Protein AF-A0A2H0R6A9-F1 (afdb_monomer_lite)

Secondary structure (DSSP, 8-state):
---SHHHHHHHHHHHHHHHHHS-----EEEEETTTTEEEEESS-S-EEEEEETTTTEEEEEES-TT-S--EEEEEEETHHHHHHHTT--TTS-EEHHHHHHHHHHHHHHSTT--TTS-HHHHHHHHHHHHHHTT--EE-----

Sequence (143 aa):
MSDQPERAEELTRLVRDYFRGGSEFRPYAIYNQNLDWIQVLFEDCSVTEIPITGIKLVLVFKNHPILTSTVVGFNIEGAKRFAEGSGASVGGSLDLRIALQSFIDFLTNQKGFVRSFDWREAIRGLKSRLEELGLTHVDLGSR

Organism: NCBI:txid1975098

Structure (mmCIF, N/CA/C/O backbone):
data_AF-A0A2H0R6A9-F1
#
_entry.id   AF-A0A2H0R6A9-F1
#
loop_
_atom_site.group_PDB
_atom_site.id
_atom_site.type_symbol
_atom_site.label_atom_id
_atom_site.label_alt_id
_atom_site.label_comp_id
_atom_site.label_asym_id
_atom_site.label_entity_id
_atom_site.label_seq_id
_atom_site.pdbx_PDB_ins_code
_atom_site.Cartn_x
_atom_site.Cartn_y
_atom_site.Cartn_z
_atom_site.occupancy
_atom_site.B_iso_or_equiv
_atom_site.auth_seq_id
_atom_site.auth_comp_id
_atom_site.auth_asym_id
_atom_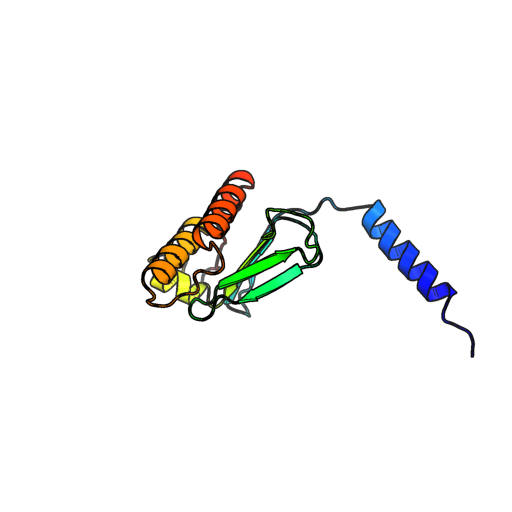site.auth_atom_id
_atom_site.pdbx_PDB_model_num
ATOM 1 N N . MET A 1 1 ? 31.326 -36.347 -10.836 1.00 47.34 1 MET A N 1
ATOM 2 C CA . MET A 1 1 ? 30.729 -35.126 -10.251 1.00 47.34 1 MET A CA 1
ATOM 3 C C . MET A 1 1 ? 30.787 -34.031 -11.301 1.00 47.34 1 MET A C 1
ATOM 5 O O . MET A 1 1 ? 31.823 -33.396 -11.422 1.00 47.34 1 MET A O 1
ATOM 9 N N . SER A 1 2 ? 29.738 -33.855 -12.100 1.00 51.56 2 SER A N 1
ATOM 10 C CA . SER A 1 2 ? 29.695 -32.811 -13.137 1.00 51.56 2 SER A CA 1
ATOM 11 C C . SER A 1 2 ? 28.296 -32.798 -13.747 1.00 51.56 2 SER A C 1
ATOM 13 O O . SER A 1 2 ? 28.040 -33.566 -14.662 1.00 51.56 2 SER A O 1
ATOM 15 N N . ASP A 1 3 ? 27.384 -32.012 -13.168 1.00 54.59 3 ASP A N 1
ATOM 16 C CA . ASP A 1 3 ? 25.964 -32.018 -13.562 1.00 54.59 3 ASP A CA 1
ATOM 17 C C . ASP A 1 3 ? 25.270 -30.662 -13.287 1.00 54.59 3 ASP A C 1
ATOM 19 O O . ASP A 1 3 ? 24.116 -30.610 -12.866 1.00 54.59 3 ASP A O 1
ATOM 23 N N . GLN A 1 4 ? 25.997 -29.539 -13.405 1.00 58.94 4 GLN A N 1
ATOM 24 C CA . GLN A 1 4 ? 25.502 -28.222 -12.955 1.00 58.94 4 GLN A CA 1
ATOM 25 C C . GLN A 1 4 ? 25.580 -27.023 -13.924 1.00 58.94 4 GLN A C 1
ATOM 27 O O . GLN A 1 4 ? 24.751 -26.131 -13.744 1.00 58.94 4 GLN A O 1
ATOM 32 N N . PRO A 1 5 ? 26.458 -26.938 -14.945 1.00 55.69 5 PRO A N 1
ATOM 33 C CA . PRO A 1 5 ? 26.447 -25.771 -15.833 1.00 55.69 5 PRO A CA 1
ATOM 34 C C . PRO A 1 5 ? 25.254 -25.781 -16.803 1.00 55.69 5 PRO A C 1
ATOM 36 O O . PRO A 1 5 ? 24.595 -24.757 -16.965 1.00 55.69 5 PRO A O 1
ATOM 39 N N . GLU A 1 6 ? 24.895 -26.947 -17.349 1.00 57.91 6 GLU A N 1
ATOM 40 C CA . GLU A 1 6 ? 23.782 -27.079 -18.305 1.00 57.91 6 GLU A CA 1
ATOM 41 C C . GLU A 1 6 ? 22.424 -26.751 -17.666 1.00 57.91 6 GLU A C 1
ATOM 43 O O . GLU A 1 6 ? 21.612 -26.047 -18.260 1.00 57.91 6 GLU A O 1
ATOM 48 N N . ARG A 1 7 ? 22.211 -27.145 -16.400 1.00 64.69 7 ARG A N 1
ATOM 49 C CA . ARG A 1 7 ? 20.998 -26.779 -15.647 1.00 64.69 7 ARG A CA 1
ATOM 50 C C . ARG A 1 7 ? 20.905 -25.280 -15.379 1.00 64.69 7 ARG A C 1
ATOM 52 O O . ARG A 1 7 ? 19.805 -24.738 -15.384 1.00 64.69 7 ARG A O 1
ATOM 59 N N . ALA A 1 8 ? 22.031 -24.612 -15.127 1.00 69.56 8 ALA A N 1
ATOM 60 C CA . ALA A 1 8 ? 22.059 -23.175 -14.866 1.00 69.56 8 ALA A CA 1
ATOM 61 C C . ALA A 1 8 ? 21.773 -22.362 -16.139 1.00 69.56 8 ALA A C 1
ATOM 63 O O . ALA A 1 8 ? 21.029 -21.380 -16.088 1.00 69.56 8 ALA A O 1
ATOM 64 N N . GLU A 1 9 ? 22.311 -22.781 -17.285 1.00 75.75 9 GLU A N 1
ATOM 65 C CA . GLU A 1 9 ? 22.002 -22.171 -18.582 1.00 75.75 9 GLU A CA 1
ATOM 66 C C . GLU A 1 9 ? 20.562 -22.441 -19.013 1.00 75.75 9 GLU A C 1
ATOM 68 O O . GLU A 1 9 ? 19.893 -21.531 -19.503 1.00 75.75 9 GLU A O 1
ATOM 73 N N . GLU A 1 10 ? 20.048 -23.645 -18.763 1.00 72.62 10 GLU A N 1
ATOM 74 C CA . GLU A 1 10 ? 18.659 -23.996 -19.044 1.00 72.62 10 GLU A CA 1
ATOM 75 C C . GLU A 1 10 ? 17.679 -23.215 -18.158 1.00 72.62 10 GLU A C 1
ATOM 77 O O . GLU A 1 10 ? 16.720 -22.649 -18.676 1.00 72.62 10 GLU A O 1
ATOM 82 N N . LEU A 1 11 ? 17.963 -23.068 -16.859 1.00 71.06 11 LEU A N 1
ATOM 83 C CA . LEU A 1 11 ? 17.223 -22.178 -15.954 1.00 71.06 11 LEU A CA 1
ATOM 84 C C . LEU A 1 11 ? 17.294 -20.720 -16.407 1.00 71.06 11 LEU A C 1
ATOM 86 O O . LEU A 1 11 ? 16.276 -20.037 -16.448 1.00 71.06 11 LEU A O 1
ATOM 90 N N .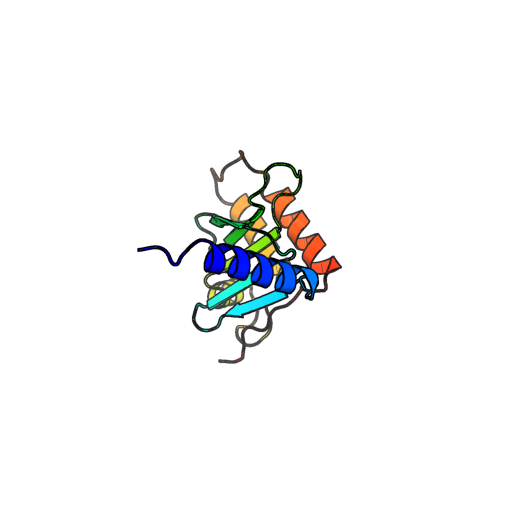 THR A 1 12 ? 18.478 -20.242 -16.786 1.00 71.00 12 THR A N 1
ATOM 91 C CA . THR A 1 12 ? 18.658 -18.870 -17.277 1.00 71.00 12 THR A CA 1
ATOM 92 C C . THR A 1 12 ? 17.865 -18.637 -18.558 1.00 71.00 12 THR A C 1
ATOM 94 O O . THR A 1 12 ? 17.268 -17.575 -18.726 1.00 71.00 12 THR A O 1
ATOM 97 N N . ARG A 1 13 ? 17.833 -19.622 -19.460 1.00 70.44 13 ARG A N 1
ATOM 98 C CA . ARG A 1 13 ? 17.037 -19.579 -20.686 1.00 70.44 13 ARG A CA 1
ATOM 99 C C . ARG A 1 13 ? 15.544 -19.618 -20.375 1.00 70.44 13 ARG A C 1
ATOM 101 O O . ARG A 1 13 ? 14.837 -18.771 -20.887 1.00 70.44 13 ARG A O 1
ATOM 108 N N . LEU A 1 14 ? 15.079 -20.508 -19.498 1.00 66.38 14 LEU A N 1
ATOM 109 C CA . LEU A 1 14 ? 13.672 -20.596 -19.087 1.00 66.38 14 LEU A CA 1
ATOM 110 C C . LEU A 1 14 ? 13.184 -19.306 -18.418 1.00 66.38 14 LEU A C 1
ATOM 112 O O . LEU A 1 14 ? 12.107 -18.820 -18.742 1.00 66.38 14 LEU A O 1
ATOM 116 N N . VAL A 1 15 ? 13.996 -18.714 -17.540 1.00 64.69 15 VAL A N 1
ATOM 117 C CA . VAL A 1 15 ? 13.716 -17.413 -16.920 1.00 64.69 15 VAL A CA 1
ATOM 118 C C . VAL A 1 15 ? 13.675 -16.320 -17.984 1.00 64.69 15 VAL A C 1
ATOM 120 O O . VAL A 1 15 ? 12.723 -15.547 -18.039 1.00 64.69 15 VAL A O 1
ATOM 123 N N . ARG A 1 16 ? 14.668 -16.267 -18.880 1.00 62.94 16 ARG A N 1
ATOM 124 C CA . ARG A 1 16 ? 14.666 -15.300 -19.983 1.00 62.94 16 ARG A CA 1
ATOM 125 C C . ARG A 1 16 ? 13.482 -15.492 -20.913 1.00 62.94 16 ARG A C 1
ATOM 127 O O . ARG A 1 16 ? 12.954 -14.489 -21.349 1.00 62.94 16 ARG A O 1
ATOM 134 N N . ASP A 1 17 ? 13.076 -16.713 -21.221 1.00 62.59 17 ASP A N 1
ATOM 135 C CA . ASP A 1 17 ? 11.981 -17.006 -22.145 1.00 62.59 17 ASP A CA 1
ATOM 136 C C . ASP A 1 17 ? 10.616 -16.735 -21.499 1.00 62.59 17 ASP A C 1
ATOM 138 O O . ASP A 1 17 ? 9.725 -16.219 -22.169 1.00 62.59 17 ASP A O 1
ATOM 142 N N . TYR A 1 18 ? 10.488 -16.946 -20.183 1.00 58.88 18 TYR A N 1
ATOM 143 C CA . TYR A 1 18 ? 9.366 -16.455 -19.379 1.00 58.88 18 TYR A CA 1
ATOM 144 C C . TYR A 1 18 ? 9.269 -14.924 -19.479 1.00 58.88 18 TYR A C 1
ATOM 146 O O . TYR A 1 18 ? 8.259 -14.395 -19.932 1.00 58.88 18 TYR A O 1
ATOM 154 N N . PHE A 1 19 ? 10.362 -14.205 -19.207 1.00 55.34 19 PHE A N 1
ATOM 155 C CA . PHE A 1 19 ? 10.392 -12.738 -19.295 1.00 55.34 19 PHE A CA 1
ATOM 156 C C . PHE A 1 19 ? 10.389 -12.179 -20.734 1.00 55.34 19 PHE A C 1
ATOM 158 O O . PHE A 1 19 ? 10.025 -11.023 -20.937 1.00 55.34 19 PHE A O 1
ATOM 165 N N . ARG A 1 20 ? 10.776 -12.969 -21.744 1.00 52.88 20 ARG A N 1
ATOM 166 C CA . ARG A 1 20 ? 10.712 -12.619 -23.177 1.00 52.88 20 ARG A CA 1
ATOM 167 C C . ARG A 1 20 ? 9.331 -12.890 -23.777 1.00 52.88 20 ARG A C 1
ATOM 169 O O . ARG A 1 20 ? 9.042 -12.335 -24.832 1.00 52.88 20 ARG A O 1
ATOM 176 N N . GLY A 1 21 ? 8.516 -13.743 -23.147 1.00 55.28 21 GLY A N 1
ATOM 177 C CA . GLY A 1 21 ? 7.234 -14.224 -23.673 1.00 55.28 21 GLY A CA 1
ATOM 178 C C . GLY A 1 21 ? 5.964 -13.658 -23.020 1.00 55.28 21 GLY A C 1
ATOM 179 O O . GLY A 1 21 ? 4.906 -13.718 -23.639 1.00 55.28 21 GLY A O 1
ATOM 180 N N . GLY A 1 22 ? 6.008 -13.098 -21.812 1.00 56.12 22 GLY A N 1
ATOM 181 C CA . GLY A 1 22 ? 4.814 -12.565 -21.141 1.00 56.12 22 GLY A CA 1
ATOM 182 C C . GLY A 1 22 ? 5.040 -12.480 -19.636 1.00 56.12 22 GLY A C 1
ATOM 183 O O . GLY A 1 22 ? 5.725 -13.305 -19.062 1.00 56.12 22 GLY A O 1
ATOM 184 N N . SER A 1 23 ? 4.552 -11.504 -18.897 1.00 54.81 23 SER A N 1
ATOM 185 C CA . SER A 1 23 ? 3.433 -10.592 -19.069 1.00 54.81 23 SER A CA 1
ATOM 186 C C . SER A 1 23 ? 3.903 -9.175 -18.766 1.00 54.81 23 SER A C 1
ATOM 188 O O . SER A 1 23 ? 4.680 -8.994 -17.830 1.00 54.81 23 SER A O 1
ATOM 190 N N . GLU A 1 24 ? 3.386 -8.163 -19.463 1.00 68.75 24 GLU A N 1
ATOM 191 C CA . GLU A 1 24 ? 3.431 -6.806 -18.912 1.00 68.75 24 GLU A CA 1
ATOM 192 C C . GLU A 1 24 ? 2.861 -6.861 -17.493 1.00 68.75 24 GLU A C 1
ATOM 194 O O . GLU A 1 24 ? 1.749 -7.364 -17.286 1.00 68.75 24 GLU A O 1
ATOM 199 N N . PHE A 1 25 ? 3.658 -6.434 -16.514 1.00 74.44 25 PHE A N 1
ATOM 200 C CA . PHE A 1 25 ? 3.212 -6.384 -15.134 1.00 74.44 25 PHE A CA 1
ATOM 201 C C . PHE A 1 25 ? 1.901 -5.614 -15.068 1.00 74.44 25 PHE A C 1
ATOM 203 O O . PHE A 1 25 ? 1.798 -4.496 -15.577 1.00 74.44 25 PHE A O 1
ATOM 210 N N . ARG A 1 26 ? 0.896 -6.217 -14.437 1.00 82.00 26 ARG A N 1
ATOM 211 C CA . ARG A 1 26 ? -0.386 -5.566 -14.216 1.00 82.00 26 ARG A CA 1
ATOM 212 C C . ARG A 1 26 ? -0.411 -5.051 -12.791 1.00 82.00 26 ARG A C 1
ATOM 214 O O . ARG A 1 26 ? -0.385 -5.875 -11.875 1.00 82.00 26 ARG A O 1
ATOM 221 N N . PRO A 1 27 ? -0.484 -3.726 -12.601 1.00 88.38 27 PRO A N 1
ATOM 222 C CA . PRO A 1 27 ? -0.704 -3.166 -11.288 1.00 88.38 27 PRO A CA 1
ATOM 223 C C . PRO A 1 27 ? -1.905 -3.800 -10.612 1.00 88.38 27 PRO A C 1
ATOM 225 O O . PRO A 1 27 ? -2.930 -4.050 -11.249 1.00 88.38 27 PRO A O 1
ATOM 228 N N . TYR A 1 28 ? -1.768 -4.054 -9.319 1.00 91.31 28 TYR A N 1
ATOM 229 C CA . TYR A 1 28 ? -2.804 -4.726 -8.562 1.00 91.31 28 TYR A CA 1
ATOM 230 C C . TYR A 1 28 ? -2.908 -4.181 -7.149 1.00 91.31 28 TYR A C 1
ATOM 232 O O . TYR A 1 28 ? -1.956 -3.649 -6.579 1.00 91.31 28 TYR A O 1
ATOM 240 N N . ALA A 1 29 ? -4.093 -4.377 -6.587 1.00 92.44 29 ALA A N 1
ATOM 241 C CA . ALA A 1 29 ? -4.382 -4.213 -5.181 1.00 92.44 29 ALA A CA 1
ATOM 242 C C . ALA A 1 29 ? -5.159 -5.453 -4.731 1.00 92.44 29 ALA A C 1
ATOM 244 O O . ALA A 1 29 ? -6.187 -5.785 -5.320 1.00 92.44 29 ALA A O 1
ATOM 245 N N . ILE A 1 30 ? -4.646 -6.168 -3.736 1.00 92.31 30 ILE A N 1
ATOM 246 C CA . ILE A 1 30 ? -5.256 -7.402 -3.234 1.00 92.31 30 ILE A CA 1
ATOM 247 C C . ILE A 1 30 ? -5.385 -7.355 -1.722 1.00 92.31 30 ILE A C 1
ATOM 249 O O . ILE A 1 30 ? -4.547 -6.773 -1.035 1.00 92.31 30 ILE A O 1
ATOM 253 N N . TYR A 1 31 ? -6.412 -8.026 -1.213 1.00 91.56 31 TYR A N 1
ATOM 254 C CA . TYR A 1 31 ? -6.560 -8.318 0.203 1.00 91.56 31 TYR A CA 1
ATOM 255 C C . TYR A 1 31 ? -6.314 -9.803 0.461 1.00 91.56 31 TYR A C 1
ATOM 257 O O . TYR A 1 31 ? -6.942 -10.674 -0.140 1.00 91.56 31 TYR A O 1
ATOM 265 N N . ASN A 1 32 ? -5.404 -10.092 1.384 1.00 89.56 32 ASN A N 1
ATOM 266 C CA . ASN A 1 32 ? -5.169 -11.417 1.922 1.00 89.56 32 ASN A CA 1
ATOM 267 C C . ASN A 1 32 ? -5.925 -11.565 3.247 1.00 89.56 32 ASN A C 1
ATOM 269 O O . ASN A 1 32 ? -5.489 -11.073 4.289 1.00 89.56 32 ASN A O 1
ATOM 273 N N . GLN A 1 33 ? -7.041 -12.292 3.208 1.00 86.06 33 GLN A N 1
ATOM 274 C CA . GLN A 1 33 ? -7.899 -12.516 4.371 1.00 86.06 33 GLN A CA 1
ATOM 275 C C . GLN A 1 33 ? -7.212 -13.291 5.503 1.00 86.06 33 GLN A C 1
ATOM 277 O O . GLN A 1 33 ? -7.495 -13.026 6.669 1.00 86.06 33 GLN A O 1
ATOM 282 N N . ASN A 1 34 ? -6.308 -14.219 5.182 1.00 86.62 34 ASN A N 1
ATOM 283 C CA . ASN A 1 34 ? -5.629 -15.045 6.186 1.00 86.62 34 ASN A CA 1
ATOM 284 C C . ASN A 1 34 ? -4.622 -14.235 7.010 1.00 86.62 34 ASN A C 1
ATOM 286 O O . ASN A 1 34 ? -4.389 -14.545 8.175 1.00 86.62 34 ASN A O 1
ATOM 290 N N . LEU A 1 35 ? -4.029 -13.208 6.398 1.00 88.06 35 LEU A N 1
ATOM 291 C CA . LEU A 1 35 ? -3.031 -12.340 7.026 1.00 88.06 35 LEU A CA 1
ATOM 292 C C . LEU A 1 35 ? -3.602 -10.982 7.460 1.00 88.06 35 LEU A C 1
ATOM 294 O O . LEU A 1 35 ? -2.888 -10.191 8.069 1.00 88.06 35 LEU A O 1
ATOM 298 N N . ASP A 1 36 ? -4.872 -10.715 7.145 1.00 88.69 36 ASP A N 1
ATOM 299 C CA . ASP A 1 36 ? -5.510 -9.404 7.269 1.00 88.69 36 ASP A CA 1
ATOM 300 C C . ASP A 1 36 ? -4.645 -8.276 6.680 1.00 88.69 36 ASP A C 1
ATOM 302 O O . ASP A 1 36 ? -4.354 -7.270 7.328 1.00 88.69 36 ASP A O 1
ATOM 306 N N . TRP A 1 37 ? -4.182 -8.482 5.448 1.00 91.19 37 TRP A N 1
ATOM 307 C CA . TRP A 1 37 ? -3.156 -7.656 4.817 1.00 91.19 37 TRP A CA 1
ATOM 308 C C . TRP A 1 37 ? -3.588 -7.208 3.425 1.00 91.19 37 TRP A C 1
ATOM 310 O O . TRP A 1 37 ? -4.051 -8.022 2.630 1.00 91.19 37 TRP A O 1
ATOM 320 N N . ILE A 1 38 ? -3.427 -5.922 3.121 1.00 91.81 38 ILE A N 1
ATOM 321 C CA . ILE A 1 38 ? -3.571 -5.396 1.762 1.00 91.81 38 ILE A CA 1
ATOM 322 C C . ILE A 1 38 ? -2.192 -5.214 1.155 1.00 91.81 38 ILE A C 1
ATOM 324 O O . ILE A 1 38 ? -1.352 -4.552 1.760 1.00 91.81 38 ILE A O 1
ATOM 328 N N . GLN A 1 39 ? -2.002 -5.712 -0.061 1.00 93.12 39 GLN A N 1
ATOM 329 C CA . GLN A 1 39 ? -0.826 -5.437 -0.876 1.00 93.12 39 GLN A CA 1
ATOM 330 C C . GLN A 1 39 ? -1.226 -4.656 -2.119 1.00 93.12 39 GLN A C 1
ATOM 332 O O . GLN A 1 39 ? -2.158 -5.042 -2.826 1.00 93.12 39 GLN A O 1
ATOM 337 N N . VAL A 1 40 ? -0.475 -3.598 -2.409 1.00 92.62 40 VAL A N 1
ATOM 338 C CA . VAL A 1 40 ? -0.582 -2.831 -3.646 1.00 92.62 40 VAL A CA 1
ATOM 339 C C . VAL A 1 40 ? 0.788 -2.733 -4.295 1.00 92.62 40 VAL A C 1
ATOM 341 O O . VAL A 1 40 ? 1.727 -2.265 -3.653 1.00 92.62 40 VAL A O 1
ATOM 344 N N . LEU A 1 41 ? 0.891 -3.120 -5.567 1.00 91.00 41 LEU A N 1
ATOM 345 C CA . LEU A 1 41 ? 2.107 -2.977 -6.372 1.00 91.00 41 LEU A CA 1
ATOM 346 C C . LEU A 1 41 ? 1.789 -2.377 -7.742 1.00 91.00 41 LEU A C 1
ATOM 348 O O . LEU A 1 41 ? 0.812 -2.752 -8.393 1.00 91.00 41 LEU A O 1
ATOM 352 N N . PHE A 1 42 ? 2.644 -1.457 -8.188 1.00 87.06 42 PHE A N 1
ATOM 353 C CA . PHE A 1 42 ? 2.499 -0.729 -9.450 1.00 87.06 42 PHE A CA 1
ATOM 354 C C . PHE A 1 42 ? 3.491 -1.143 -10.534 1.00 87.06 42 PHE A C 1
ATOM 356 O O . PHE A 1 42 ? 3.254 -0.846 -11.702 1.00 87.06 42 PHE A O 1
ATOM 363 N N . GLU A 1 43 ? 4.579 -1.819 -10.173 1.00 81.25 43 GLU A N 1
ATOM 364 C CA . GLU A 1 43 ? 5.620 -2.249 -11.106 1.00 81.25 43 GLU A CA 1
ATOM 365 C C . GLU A 1 43 ? 6.215 -3.601 -10.678 1.00 81.25 43 GLU A C 1
ATOM 367 O O . GLU A 1 43 ? 6.326 -3.873 -9.480 1.00 81.25 43 GLU A O 1
ATOM 372 N N . ASP A 1 44 ? 6.648 -4.415 -11.648 1.00 71.62 44 ASP A N 1
ATOM 373 C CA . ASP A 1 44 ? 7.453 -5.617 -11.395 1.00 71.62 44 ASP A CA 1
ATOM 374 C C . ASP A 1 44 ? 8.914 -5.213 -11.224 1.00 71.62 44 ASP A C 1
ATOM 376 O O . ASP A 1 44 ? 9.564 -4.738 -12.159 1.00 71.62 44 ASP A O 1
ATOM 380 N N . CYS A 1 45 ? 9.431 -5.350 -10.009 1.00 66.69 45 CYS A N 1
ATOM 381 C CA . CYS A 1 45 ? 10.842 -5.139 -9.732 1.00 66.69 45 CYS A CA 1
ATOM 382 C C . CYS A 1 45 ? 11.263 -5.912 -8.482 1.00 66.69 45 CYS A C 1
ATOM 384 O O . CYS A 1 45 ? 10.438 -6.303 -7.659 1.00 66.69 45 CYS A O 1
ATOM 386 N N . SER A 1 46 ? 12.570 -6.116 -8.306 1.00 66.62 46 SER A N 1
ATOM 387 C CA . SER A 1 46 ? 13.086 -6.519 -6.999 1.00 66.62 46 SER A CA 1
ATOM 388 C C . SER A 1 46 ? 12.825 -5.394 -6.003 1.00 66.62 46 SER A C 1
ATOM 390 O O . SER A 1 46 ? 13.241 -4.255 -6.241 1.00 66.62 46 SER A O 1
ATOM 392 N N . VAL A 1 47 ? 12.158 -5.724 -4.899 1.00 78.31 47 VAL A N 1
ATOM 393 C CA . VAL A 1 47 ? 11.710 -4.741 -3.913 1.00 78.31 47 VAL A CA 1
ATOM 394 C C . VAL A 1 47 ? 12.397 -4.880 -2.559 1.00 78.31 47 VAL A C 1
ATOM 396 O O . VAL A 1 47 ? 12.843 -5.965 -2.182 1.00 78.31 47 VAL A O 1
ATOM 399 N N . THR A 1 48 ? 12.466 -3.765 -1.834 1.00 79.88 48 THR A N 1
ATOM 400 C CA . THR A 1 48 ? 12.787 -3.690 -0.407 1.00 79.88 48 THR A CA 1
ATOM 401 C C . THR A 1 48 ? 11.569 -3.140 0.306 1.00 79.88 48 THR A C 1
ATOM 403 O O . THR A 1 48 ? 10.990 -2.137 -0.108 1.00 79.88 48 THR A O 1
ATOM 406 N N . GLU A 1 49 ? 11.196 -3.780 1.401 1.00 83.50 49 GLU A N 1
ATOM 407 C CA . GLU A 1 49 ? 10.106 -3.331 2.251 1.00 83.50 49 GLU A CA 1
ATOM 408 C C . GLU A 1 49 ? 10.657 -2.510 3.417 1.00 83.50 49 GLU A C 1
ATOM 410 O O . GLU A 1 49 ? 11.549 -2.959 4.138 1.00 83.50 49 GLU A O 1
ATOM 415 N N . ILE A 1 50 ? 10.129 -1.301 3.610 1.00 81.25 50 ILE A N 1
ATOM 416 C CA . ILE A 1 50 ? 10.470 -0.458 4.758 1.00 81.25 50 ILE A CA 1
ATOM 417 C C . ILE A 1 50 ? 9.219 -0.294 5.623 1.00 81.25 50 ILE A C 1
ATOM 419 O O . ILE A 1 50 ? 8.271 0.388 5.211 1.00 81.25 50 ILE A O 1
ATOM 423 N N . PRO A 1 51 ? 9.191 -0.902 6.821 1.00 80.62 51 PRO A N 1
ATOM 424 C CA . PRO A 1 51 ? 8.078 -0.742 7.734 1.00 80.62 51 PRO A CA 1
ATOM 425 C C . PRO A 1 51 ? 8.054 0.672 8.298 1.00 80.62 51 PRO A C 1
ATOM 427 O O . PRO A 1 51 ? 9.070 1.210 8.744 1.00 80.62 51 PRO A O 1
ATOM 430 N N . ILE A 1 52 ? 6.862 1.253 8.345 1.00 76.31 52 ILE A N 1
ATOM 431 C CA . ILE A 1 52 ? 6.621 2.472 9.093 1.00 76.31 52 ILE A CA 1
ATOM 432 C C . ILE A 1 52 ? 6.162 2.083 10.495 1.00 76.31 52 ILE A C 1
ATOM 434 O O . ILE A 1 52 ? 4.991 1.774 10.748 1.00 76.31 52 ILE A O 1
ATOM 438 N N . THR A 1 53 ? 7.127 2.073 11.415 1.00 68.44 53 THR A N 1
ATOM 439 C CA . THR A 1 53 ? 6.920 1.705 12.816 1.00 68.44 53 THR A CA 1
ATOM 440 C C . THR A 1 53 ? 5.751 2.483 13.419 1.00 68.44 53 THR A C 1
ATOM 442 O O . THR A 1 53 ? 5.727 3.712 13.393 1.00 68.44 53 THR A O 1
ATOM 445 N N . GLY A 1 54 ? 4.784 1.755 13.981 1.00 69.19 54 GLY A N 1
ATOM 446 C CA . GLY A 1 54 ? 3.637 2.322 14.695 1.00 69.19 54 GLY A CA 1
ATOM 447 C C . GLY A 1 54 ? 2.331 2.426 13.901 1.00 69.19 54 GLY A C 1
ATOM 448 O O . GLY A 1 54 ? 1.294 2.577 14.537 1.00 69.19 54 GLY A O 1
ATOM 449 N N . ILE A 1 55 ? 2.338 2.285 12.567 1.00 70.88 55 ILE A N 1
ATOM 450 C CA . ILE A 1 55 ? 1.111 2.442 11.749 1.00 70.88 55 ILE A CA 1
ATOM 451 C C . ILE A 1 55 ? 0.750 1.265 10.853 1.00 70.88 55 ILE A C 1
ATOM 453 O O . ILE A 1 55 ? -0.153 1.395 10.035 1.00 70.88 55 ILE A O 1
ATOM 457 N N . LYS A 1 56 ? 1.411 0.110 11.003 1.00 83.25 56 LYS A N 1
ATOM 458 C CA . LYS A 1 56 ? 1.075 -1.101 10.229 1.00 83.25 56 LYS A CA 1
ATOM 459 C C . LYS A 1 56 ? 1.082 -0.880 8.702 1.00 83.25 56 LYS A C 1
ATOM 461 O O . LYS A 1 56 ? 0.486 -1.646 7.957 1.00 83.25 56 LYS A O 1
ATOM 466 N N . LEU A 1 57 ? 1.797 0.147 8.244 1.00 85.25 57 LEU A N 1
ATOM 467 C CA . LEU A 1 57 ? 2.047 0.457 6.844 1.00 85.25 57 LEU A CA 1
ATO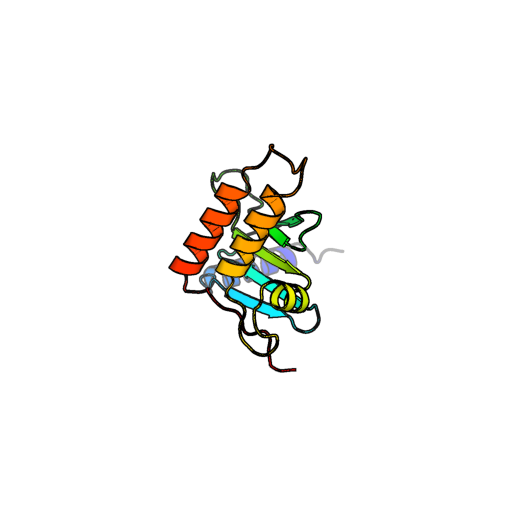M 468 C C . LEU A 1 57 ? 3.490 0.071 6.531 1.00 85.25 57 LEU A C 1
ATOM 470 O O . LEU A 1 57 ? 4.408 0.432 7.267 1.00 85.25 57 LEU A O 1
ATOM 474 N N . VAL A 1 58 ? 3.690 -0.633 5.431 1.00 87.44 58 VAL A N 1
ATOM 475 C CA . VAL A 1 58 ? 5.002 -0.993 4.901 1.00 87.44 58 VAL A CA 1
ATOM 476 C C . VAL A 1 58 ? 5.084 -0.413 3.495 1.00 87.44 58 VAL A C 1
ATOM 478 O O . VAL A 1 58 ? 4.218 -0.667 2.663 1.00 87.44 58 VAL A O 1
ATOM 481 N N . LEU A 1 59 ? 6.089 0.416 3.232 1.00 86.06 59 LEU A N 1
ATOM 482 C CA . LEU A 1 59 ? 6.324 0.948 1.893 1.00 86.06 59 LEU A CA 1
ATOM 483 C C . LEU A 1 59 ? 7.195 -0.018 1.106 1.00 86.06 59 LEU A C 1
ATOM 485 O O . LEU A 1 59 ? 8.167 -0.559 1.636 1.00 86.06 59 LEU A O 1
ATOM 489 N N . VAL A 1 60 ? 6.859 -0.195 -0.165 1.00 86.31 60 VAL A N 1
ATOM 490 C CA . VAL A 1 60 ? 7.594 -1.076 -1.063 1.00 86.31 60 VAL A CA 1
ATOM 491 C C . VAL A 1 60 ? 8.440 -0.217 -1.990 1.00 86.31 60 VAL A C 1
ATOM 493 O O . VAL A 1 60 ? 7.910 0.606 -2.737 1.00 86.31 60 VAL A O 1
ATOM 496 N N . PHE A 1 61 ? 9.755 -0.400 -1.933 1.00 81.19 61 PHE A N 1
ATOM 497 C CA . PHE A 1 61 ? 10.737 0.371 -2.683 1.00 81.19 61 PHE A CA 1
ATOM 498 C C . PHE A 1 61 ? 11.431 -0.464 -3.757 1.00 81.19 61 PHE A C 1
ATOM 500 O O . PHE A 1 61 ? 11.666 -1.648 -3.546 1.00 81.19 61 PHE A O 1
ATOM 507 N N . LYS A 1 62 ? 11.844 0.150 -4.871 1.00 79.56 62 LYS A N 1
ATOM 508 C CA . LYS A 1 62 ? 12.756 -0.468 -5.847 1.00 79.56 62 LYS A CA 1
ATOM 509 C C . LYS A 1 62 ? 14.106 -0.737 -5.185 1.00 79.56 62 LYS A C 1
ATOM 511 O O . LYS A 1 62 ? 14.670 0.150 -4.549 1.00 79.56 62 LYS A O 1
ATOM 516 N N . ASN A 1 63 ? 14.686 -1.909 -5.433 1.00 69.06 63 ASN A N 1
ATOM 517 C CA . ASN A 1 63 ? 16.047 -2.232 -4.985 1.00 69.06 63 ASN A CA 1
ATOM 518 C C . ASN A 1 63 ? 17.139 -1.471 -5.747 1.00 69.06 63 ASN A C 1
ATOM 520 O O . ASN A 1 63 ? 18.286 -1.462 -5.305 1.00 69.06 63 ASN A O 1
ATOM 524 N N . HIS A 1 64 ? 16.819 -0.845 -6.886 1.00 59.09 64 HIS A N 1
ATOM 525 C CA . HIS A 1 64 ? 17.814 -0.186 -7.728 1.00 59.09 64 HIS A CA 1
ATOM 526 C C . HIS A 1 64 ? 17.855 1.341 -7.486 1.00 59.09 64 HIS A C 1
ATOM 528 O O . HIS A 1 64 ? 16.883 2.032 -7.794 1.00 59.09 64 HIS A O 1
ATOM 534 N N . PRO A 1 65 ? 18.979 1.901 -6.998 1.00 49.19 65 PRO A N 1
ATOM 535 C CA . PRO A 1 65 ? 19.062 3.263 -6.445 1.00 49.19 65 PRO A CA 1
ATOM 536 C C . PRO A 1 65 ? 19.144 4.406 -7.479 1.00 49.19 65 PRO A C 1
ATOM 538 O O . PRO A 1 65 ? 19.439 5.538 -7.113 1.00 49.19 65 PRO A O 1
ATOM 541 N N . ILE A 1 66 ? 18.927 4.140 -8.772 1.00 48.22 66 ILE A N 1
ATOM 542 C CA . ILE A 1 66 ? 19.163 5.123 -9.853 1.00 48.22 66 ILE A CA 1
ATOM 543 C C . ILE A 1 66 ? 17.982 6.094 -10.064 1.00 48.22 66 ILE A C 1
ATOM 545 O O . ILE A 1 66 ? 18.146 7.114 -10.729 1.00 48.22 66 ILE A O 1
ATOM 549 N N . LEU A 1 67 ? 16.798 5.830 -9.501 1.00 46.12 67 LEU A N 1
ATOM 550 C CA . LEU A 1 67 ? 15.589 6.611 -9.793 1.00 46.12 67 LEU A CA 1
ATOM 551 C C . LEU A 1 67 ? 15.105 7.444 -8.601 1.00 46.12 67 LEU A C 1
ATOM 553 O O . LEU A 1 67 ? 15.160 7.014 -7.454 1.00 46.12 67 LEU A O 1
ATOM 557 N N . THR A 1 68 ? 14.593 8.637 -8.910 1.00 49.62 68 THR A N 1
ATOM 558 C CA . THR A 1 68 ? 14.124 9.664 -7.964 1.00 49.62 68 THR A CA 1
ATOM 559 C C . THR A 1 68 ? 12.772 9.354 -7.318 1.00 49.62 68 THR A C 1
ATOM 561 O O . THR A 1 68 ? 12.486 9.884 -6.250 1.00 49.62 68 THR A O 1
ATOM 564 N N . SER A 1 69 ? 11.963 8.467 -7.908 1.00 56.59 69 SER A N 1
ATOM 565 C CA . SER A 1 69 ? 10.800 7.863 -7.246 1.00 56.59 69 SER A CA 1
ATOM 566 C C . SER A 1 69 ? 11.094 6.395 -6.978 1.00 56.59 69 SER A C 1
ATOM 568 O O . SER A 1 69 ? 11.137 5.568 -7.893 1.00 56.59 69 SER A O 1
ATOM 570 N N . THR A 1 70 ? 11.353 6.089 -5.713 1.00 72.69 70 THR A N 1
ATOM 571 C CA . THR A 1 70 ? 11.774 4.761 -5.275 1.00 72.69 70 THR A CA 1
ATOM 572 C C . THR A 1 70 ? 10.607 3.905 -4.801 1.00 72.69 70 THR A C 1
ATOM 574 O O . THR A 1 70 ? 10.794 2.703 -4.694 1.00 72.69 70 THR A O 1
ATOM 577 N N . VAL A 1 71 ? 9.416 4.463 -4.556 1.00 82.38 71 VAL A N 1
ATOM 578 C CA . VAL A 1 71 ? 8.262 3.720 -4.022 1.00 82.38 71 VAL A CA 1
ATOM 579 C C . VAL A 1 71 ? 7.419 3.135 -5.160 1.00 82.38 71 VAL A C 1
ATOM 581 O O . VAL A 1 71 ? 6.914 3.871 -6.003 1.00 82.38 71 VAL A O 1
ATOM 584 N N . VAL A 1 72 ? 7.227 1.817 -5.159 1.00 86.75 72 VAL A N 1
ATOM 585 C CA . VAL A 1 72 ? 6.449 1.060 -6.165 1.00 86.75 72 VAL A CA 1
ATOM 586 C C . VAL A 1 72 ? 5.155 0.473 -5.629 1.00 86.75 72 VAL A C 1
ATOM 588 O O . VAL A 1 72 ? 4.427 -0.197 -6.358 1.00 86.75 72 VAL A O 1
ATOM 591 N N . GLY A 1 73 ? 4.864 0.700 -4.358 1.00 90.69 73 GLY A N 1
ATOM 592 C CA . GLY A 1 73 ? 3.692 0.134 -3.730 1.00 90.69 73 GLY A CA 1
ATOM 593 C C . GLY A 1 73 ? 3.726 0.269 -2.225 1.00 90.69 73 GLY A C 1
ATOM 594 O O . GLY A 1 73 ? 4.589 0.939 -1.647 1.00 90.69 73 GLY A O 1
ATOM 595 N N . PHE A 1 74 ? 2.762 -0.374 -1.591 1.00 91.94 74 PHE A N 1
ATOM 596 C CA . PHE A 1 74 ? 2.648 -0.404 -0.147 1.00 91.94 74 PHE A CA 1
ATOM 597 C C . PHE A 1 74 ? 1.818 -1.598 0.310 1.00 91.94 74 PHE A C 1
ATOM 599 O O . PHE A 1 74 ? 1.058 -2.208 -0.440 1.00 91.94 74 PHE A O 1
ATOM 606 N N . ASN A 1 75 ? 1.958 -1.870 1.593 1.00 92.06 75 ASN A N 1
ATOM 607 C CA . ASN A 1 75 ? 1.384 -2.982 2.310 1.00 92.06 75 ASN A CA 1
ATOM 608 C C . ASN A 1 75 ? 0.692 -2.418 3.560 1.00 92.06 75 ASN A C 1
ATOM 610 O O . ASN A 1 75 ? 1.321 -1.678 4.314 1.00 92.06 75 ASN A O 1
ATOM 614 N N . ILE A 1 76 ? -0.575 -2.757 3.798 1.00 90.00 76 ILE A N 1
ATOM 615 C CA . ILE A 1 76 ? -1.300 -2.397 5.028 1.00 90.00 76 ILE A CA 1
ATOM 616 C C . ILE A 1 76 ? -1.583 -3.669 5.815 1.00 90.00 76 ILE A C 1
ATOM 618 O O . ILE A 1 76 ? -2.408 -4.480 5.400 1.00 90.00 76 ILE A O 1
ATOM 622 N N . GLU A 1 77 ? -0.915 -3.847 6.946 1.00 89.62 77 GLU A N 1
ATOM 623 C CA . GLU A 1 77 ? -1.205 -4.907 7.910 1.00 89.62 77 GLU A CA 1
ATOM 624 C C . GLU A 1 77 ? -2.408 -4.539 8.794 1.00 89.62 77 GLU A C 1
ATOM 626 O O . GLU A 1 77 ? -2.604 -3.383 9.168 1.00 89.62 77 GLU A O 1
ATOM 631 N N . GLY A 1 78 ? -3.195 -5.534 9.207 1.00 87.06 78 GLY A N 1
ATOM 632 C CA . GLY A 1 78 ? -4.362 -5.304 10.061 1.00 87.06 78 GLY A CA 1
ATOM 633 C C . GLY A 1 78 ? -5.462 -4.511 9.353 1.00 87.06 78 GLY A C 1
ATOM 634 O O . GLY A 1 78 ? -6.103 -3.661 9.976 1.00 87.06 78 GLY A O 1
ATOM 635 N N . ALA A 1 79 ? -5.644 -4.740 8.050 1.00 85.56 79 ALA A N 1
ATOM 636 C CA . ALA A 1 79 ? -6.502 -3.940 7.185 1.00 85.56 79 ALA A CA 1
ATOM 637 C C . ALA A 1 79 ? -7.953 -3.846 7.684 1.00 85.56 79 ALA A C 1
ATOM 639 O O . ALA A 1 79 ? -8.552 -2.776 7.595 1.00 85.56 79 ALA A O 1
ATOM 640 N N . LYS A 1 80 ? -8.514 -4.908 8.280 1.00 83.38 80 LYS A N 1
ATOM 641 C CA . LYS A 1 80 ? -9.858 -4.857 8.882 1.00 83.38 80 LYS A CA 1
ATOM 642 C C . LYS A 1 80 ? -9.915 -3.956 10.106 1.00 83.38 80 LYS A C 1
ATOM 644 O O . LYS A 1 80 ? -10.817 -3.130 10.206 1.00 83.38 80 LYS A O 1
ATOM 649 N N . ARG A 1 81 ? -8.939 -4.068 11.011 1.00 79.25 81 ARG A N 1
ATOM 650 C CA . ARG A 1 81 ? -8.846 -3.175 12.183 1.00 79.25 81 ARG A CA 1
ATOM 651 C C . ARG A 1 81 ? -8.641 -1.723 11.764 1.00 79.25 81 ARG A C 1
ATOM 653 O O . ARG A 1 81 ? -9.175 -0.809 12.386 1.00 79.25 81 ARG A O 1
ATOM 660 N N . PHE A 1 82 ? -7.871 -1.513 10.703 1.00 77.31 82 PHE A N 1
ATOM 661 C CA . PHE A 1 82 ? -7.669 -0.199 10.118 1.00 77.31 82 PHE A CA 1
ATOM 662 C C . PHE A 1 82 ? -8.967 0.362 9.503 1.00 77.31 82 PHE A C 1
ATOM 664 O O . PHE A 1 82 ? -9.312 1.521 9.739 1.00 77.31 82 PHE A O 1
ATOM 671 N N . ALA A 1 83 ? -9.724 -0.459 8.768 1.00 76.50 83 ALA A N 1
ATOM 672 C CA . ALA A 1 83 ? -11.026 -0.086 8.214 1.00 76.50 83 ALA A CA 1
ATOM 673 C C . ALA A 1 83 ? -12.028 0.297 9.322 1.00 76.50 83 ALA A C 1
ATOM 675 O O . ALA A 1 83 ? -12.653 1.353 9.252 1.00 76.50 83 ALA A O 1
ATOM 676 N N . GLU A 1 84 ? -12.091 -0.496 10.397 1.00 75.81 84 GLU A N 1
ATOM 677 C CA . GLU A 1 84 ? -12.906 -0.225 11.592 1.00 75.81 84 GLU A CA 1
ATOM 678 C C . GLU A 1 84 ? -12.580 1.144 12.217 1.00 75.81 84 GLU A C 1
ATOM 680 O O . GLU A 1 84 ? -13.484 1.911 12.553 1.00 75.81 84 GLU A O 1
ATOM 685 N N . GLY A 1 85 ? -11.291 1.480 12.343 1.00 68.12 85 GLY A N 1
ATOM 686 C CA . GLY A 1 85 ? -10.836 2.746 12.928 1.00 68.12 85 GLY A CA 1
ATOM 687 C C . GLY A 1 85 ? -10.981 3.973 12.020 1.00 68.12 85 GLY A C 1
ATOM 688 O O . GLY A 1 85 ? -11.009 5.095 12.521 1.00 68.12 85 GLY A O 1
ATOM 689 N N . SER A 1 86 ? -11.089 3.780 10.703 1.00 61.62 86 SER A N 1
ATOM 690 C CA . SER A 1 86 ? -11.241 4.858 9.708 1.00 61.62 86 SER A CA 1
ATOM 691 C C . SER A 1 86 ? -12.704 5.182 9.376 1.00 61.62 86 SER A C 1
ATOM 693 O O . SER A 1 86 ? -12.970 6.046 8.542 1.00 61.62 86 SER A O 1
ATOM 695 N N . GLY A 1 87 ? -13.661 4.525 10.042 1.00 56.62 87 GLY A N 1
ATOM 696 C CA . GLY A 1 87 ? -15.094 4.715 9.800 1.00 56.62 87 GLY A CA 1
ATOM 697 C C . GLY A 1 87 ? -15.608 4.005 8.544 1.00 56.62 87 GLY A C 1
ATOM 698 O O . GLY A 1 87 ? -16.763 4.203 8.168 1.00 56.62 87 GLY A O 1
ATOM 699 N N . ALA A 1 88 ? -14.783 3.168 7.905 1.00 59.12 88 ALA A N 1
ATOM 700 C CA . ALA A 1 88 ? -15.213 2.296 6.822 1.00 59.12 88 ALA A CA 1
ATOM 701 C C . ALA A 1 88 ? -15.990 1.105 7.404 1.00 59.12 88 ALA A C 1
ATOM 703 O O . ALA A 1 88 ? -15.577 0.478 8.383 1.00 59.12 88 ALA A O 1
ATOM 704 N N . SER A 1 89 ? -17.143 0.779 6.818 1.00 53.78 89 SER A N 1
ATOM 705 C CA . SER A 1 89 ? -17.919 -0.373 7.269 1.00 53.78 89 SER A CA 1
ATOM 706 C C . SER A 1 89 ? -17.127 -1.661 7.036 1.00 53.78 89 SER A C 1
ATOM 708 O O . SER A 1 89 ? -16.757 -1.963 5.905 1.00 53.78 89 SER A O 1
ATOM 710 N N . VAL A 1 90 ? -16.945 -2.465 8.086 1.00 53.25 90 VAL A N 1
ATOM 711 C CA . VAL A 1 90 ? -16.237 -3.768 8.092 1.00 53.25 90 VAL A CA 1
ATOM 712 C C . VAL A 1 90 ? -16.792 -4.778 7.070 1.00 53.25 90 VAL A C 1
ATOM 714 O O . VAL A 1 90 ? -16.181 -5.814 6.829 1.00 53.25 90 VAL A O 1
ATOM 717 N N . GLY A 1 91 ? -17.956 -4.492 6.481 1.00 57.72 91 GLY A N 1
ATOM 718 C CA . GLY A 1 91 ? -18.633 -5.319 5.485 1.00 57.72 91 GLY A CA 1
ATOM 719 C C . GLY A 1 91 ? -18.519 -4.841 4.037 1.00 57.72 91 GLY A C 1
ATOM 720 O O . GLY A 1 91 ? -19.235 -5.372 3.197 1.00 57.72 91 GLY A O 1
ATOM 721 N N . GLY A 1 92 ? -17.682 -3.854 3.715 1.00 71.38 92 GLY A N 1
ATOM 722 C CA . GLY A 1 92 ? -17.585 -3.398 2.333 1.00 71.38 92 GLY A CA 1
ATOM 723 C C . GLY A 1 92 ? -16.367 -2.530 2.086 1.00 71.38 92 GLY A C 1
ATOM 724 O O . GLY A 1 92 ? -16.189 -1.533 2.768 1.00 71.38 92 GLY A O 1
ATOM 725 N N . SER A 1 93 ? -15.557 -2.949 1.112 1.00 81.06 93 SER A N 1
ATOM 726 C CA . SER A 1 93 ? -14.575 -2.164 0.355 1.00 81.06 93 SER A CA 1
ATOM 727 C C . SER A 1 93 ? -13.831 -1.028 1.085 1.00 81.06 93 SER A C 1
ATOM 729 O O . SER A 1 93 ? -14.394 0.026 1.373 1.00 81.06 93 SER A O 1
ATOM 731 N N . LEU A 1 94 ? -12.511 -1.154 1.234 1.00 86.38 94 LEU A N 1
ATOM 732 C CA . LEU A 1 94 ? -11.652 -0.070 1.720 1.00 86.38 94 LEU A CA 1
ATOM 733 C C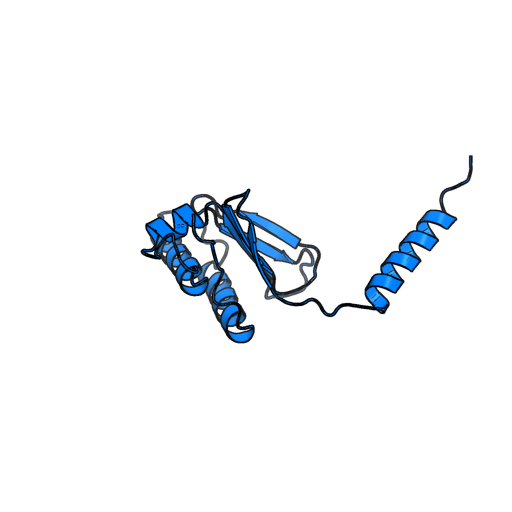 . LEU A 1 94 ? -11.208 0.851 0.573 1.00 86.38 94 LEU A C 1
ATOM 735 O O . LEU A 1 94 ? -10.599 0.372 -0.383 1.00 86.38 94 LEU A O 1
ATOM 739 N N . ASP A 1 95 ? -11.434 2.166 0.692 1.00 88.56 95 ASP A N 1
ATOM 740 C CA . ASP A 1 95 ? -10.793 3.165 -0.181 1.00 88.56 95 ASP A CA 1
ATOM 741 C C . ASP A 1 95 ? -9.329 3.360 0.251 1.00 88.56 95 ASP A C 1
ATOM 743 O O . ASP A 1 95 ? -9.022 3.862 1.339 1.00 88.56 95 ASP A O 1
ATOM 747 N N . LEU A 1 96 ? -8.405 2.968 -0.625 1.00 89.00 96 LEU A N 1
ATOM 748 C CA . LEU A 1 96 ? -6.967 3.001 -0.374 1.00 89.00 96 LEU A CA 1
ATOM 749 C C . LEU A 1 96 ? -6.413 4.424 -0.241 1.00 89.00 96 LEU A C 1
ATOM 751 O O . LEU A 1 96 ? -5.412 4.640 0.441 1.00 89.00 96 LEU A O 1
ATOM 755 N N . ARG A 1 97 ? -7.062 5.424 -0.843 1.00 88.44 97 ARG A N 1
ATOM 756 C CA . ARG A 1 97 ? 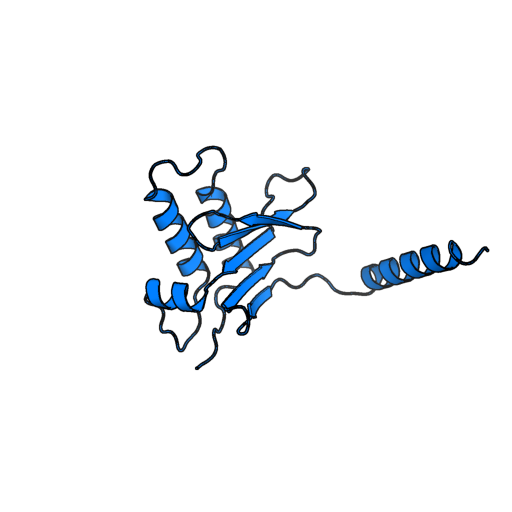-6.647 6.831 -0.744 1.00 88.44 97 ARG A CA 1
ATOM 757 C C . ARG A 1 97 ? -7.018 7.412 0.608 1.00 88.44 97 ARG A C 1
ATOM 759 O O . ARG A 1 97 ? -6.241 8.199 1.152 1.00 88.44 97 ARG A O 1
ATOM 766 N N . ILE A 1 98 ? -8.182 7.026 1.134 1.00 85.00 98 ILE A N 1
ATOM 767 C CA . ILE A 1 98 ? -8.588 7.353 2.506 1.00 85.00 98 ILE A CA 1
ATOM 768 C C . ILE A 1 98 ? -7.615 6.686 3.473 1.00 85.00 98 ILE A C 1
ATOM 770 O O . ILE A 1 98 ? -7.095 7.361 4.359 1.00 85.00 98 ILE A O 1
ATOM 774 N N . ALA A 1 99 ? -7.278 5.414 3.238 1.00 85.56 99 ALA A N 1
ATOM 775 C CA . ALA A 1 99 ? -6.327 4.696 4.076 1.00 85.56 99 ALA A CA 1
ATOM 776 C C . ALA A 1 99 ? -4.965 5.405 4.162 1.00 85.56 99 ALA A C 1
ATOM 778 O O . ALA A 1 99 ? -4.474 5.727 5.245 1.00 85.56 99 ALA A O 1
ATOM 779 N N . LEU A 1 100 ? -4.399 5.743 3.001 1.00 87.38 100 LEU A N 1
ATOM 780 C CA . LEU A 1 100 ? -3.164 6.515 2.891 1.00 87.38 100 LEU A CA 1
ATOM 781 C C . LEU A 1 100 ? -3.259 7.902 3.544 1.00 87.38 100 LEU A C 1
ATOM 783 O O . LEU A 1 100 ? -2.295 8.354 4.165 1.00 87.38 100 LEU A O 1
ATOM 787 N N . GLN A 1 101 ? -4.409 8.574 3.447 1.00 84.81 101 GLN A N 1
ATOM 788 C CA . GLN A 1 101 ? -4.617 9.867 4.099 1.00 84.81 101 GLN A CA 1
ATOM 789 C C . GLN A 1 101 ? -4.591 9.749 5.627 1.00 84.81 101 GLN A C 1
ATOM 791 O O . GLN A 1 101 ? -3.868 10.506 6.273 1.00 84.81 101 GLN A O 1
ATOM 796 N N . SER A 1 102 ? -5.301 8.777 6.204 1.00 81.44 102 SER A N 1
ATOM 797 C CA . SER A 1 102 ? -5.297 8.564 7.656 1.00 81.44 102 SER A CA 1
ATOM 798 C C . SER A 1 102 ? -3.892 8.263 8.188 1.00 81.44 102 SER A C 1
ATOM 800 O O . SER A 1 102 ? -3.555 8.677 9.298 1.00 81.44 102 SER A O 1
ATOM 802 N N . PHE A 1 103 ? -3.036 7.611 7.391 1.00 80.31 103 PHE A N 1
ATOM 803 C CA . PHE A 1 103 ? -1.630 7.427 7.748 1.00 80.31 103 PHE A CA 1
ATOM 804 C C . PHE A 1 103 ? -0.846 8.743 7.767 1.00 80.31 103 PHE A C 1
ATOM 806 O O . PHE A 1 103 ? -0.128 8.983 8.735 1.00 80.31 103 PHE A O 1
ATOM 813 N N . ILE A 1 104 ? -0.998 9.625 6.768 1.00 79.12 104 ILE A N 1
ATOM 814 C CA . ILE A 1 104 ? -0.362 10.961 6.792 1.00 79.12 104 ILE A CA 1
ATOM 815 C C . ILE A 1 104 ? -0.762 11.727 8.054 1.00 79.12 104 ILE A C 1
ATOM 817 O O . ILE A 1 104 ? 0.091 12.353 8.696 1.00 79.12 104 ILE A O 1
ATOM 821 N N . ASP A 1 105 ? -2.047 11.688 8.396 1.00 79.56 105 ASP A N 1
ATOM 822 C CA . ASP A 1 105 ? -2.591 12.423 9.533 1.00 79.56 105 ASP A CA 1
ATOM 823 C C . ASP A 1 105 ? -2.022 11.865 10.845 1.00 79.56 105 ASP A C 1
ATOM 825 O O . ASP A 1 105 ? -1.534 12.626 11.683 1.00 79.56 105 ASP A O 1
ATOM 829 N N . PHE A 1 106 ? -1.969 10.536 10.993 1.00 78.38 106 PHE A N 1
ATOM 830 C CA . PHE A 1 106 ? -1.326 9.894 12.141 1.00 78.38 106 PHE A CA 1
ATOM 831 C C . PHE A 1 106 ? 0.155 10.272 12.251 1.00 78.38 106 PHE A C 1
ATOM 833 O O . PHE A 1 106 ? 0.603 10.693 13.318 1.00 78.38 106 PHE A O 1
ATOM 840 N N . LEU A 1 107 ? 0.917 10.160 11.158 1.00 74.06 107 LEU A N 1
ATOM 841 C CA . LEU A 1 107 ? 2.350 10.469 11.142 1.00 74.06 107 LEU A CA 1
ATOM 842 C C . LEU A 1 107 ? 2.624 11.937 11.472 1.00 74.06 107 LEU A C 1
ATOM 844 O O . LEU A 1 107 ? 3.579 12.244 12.181 1.00 74.06 107 LEU A O 1
ATOM 848 N N . THR A 1 108 ? 1.768 12.843 11.000 1.00 73.75 108 THR A N 1
ATOM 849 C CA . THR A 1 108 ? 1.868 14.278 11.295 1.00 73.75 108 THR A CA 1
ATOM 850 C C . THR A 1 108 ? 1.604 14.578 12.775 1.00 73.75 108 THR A C 1
ATOM 852 O O . THR A 1 108 ? 2.188 15.514 13.320 1.00 73.75 108 THR A O 1
ATOM 855 N N . ASN A 1 109 ? 0.769 13.776 13.438 1.00 73.88 109 ASN A N 1
ATOM 856 C CA . ASN A 1 109 ? 0.414 13.949 14.848 1.00 73.88 109 ASN A CA 1
ATOM 857 C C . ASN A 1 109 ? 1.411 13.289 15.823 1.00 73.88 109 ASN A C 1
ATOM 859 O O . ASN A 1 109 ? 1.416 13.613 17.014 1.00 73.88 109 ASN A O 1
ATOM 863 N N . GLN A 1 110 ? 2.283 12.398 15.344 1.00 70.00 110 GLN A N 1
ATOM 864 C CA . GLN A 1 110 ? 3.329 11.760 16.147 1.00 70.00 110 GLN A CA 1
ATOM 865 C C . GLN A 1 110 ? 4.527 12.706 16.338 1.00 70.00 110 GLN A C 1
ATOM 867 O O . GLN A 1 110 ? 5.302 12.979 15.417 1.00 70.00 110 GLN A O 1
ATOM 872 N N . LYS A 1 111 ? 4.726 13.200 17.568 1.00 56.31 111 LYS A N 1
ATOM 873 C CA . LYS A 1 111 ? 5.921 13.985 17.919 1.00 56.31 111 LYS A CA 1
ATOM 874 C C . LYS A 1 111 ? 7.176 13.114 17.786 1.00 56.31 111 LYS A C 1
ATOM 876 O O . LYS A 1 111 ? 7.286 12.091 18.447 1.00 56.31 111 LYS A O 1
ATOM 881 N N . GLY A 1 112 ? 8.142 13.556 16.978 1.00 58.50 112 GLY A N 1
ATOM 882 C CA . GLY A 1 112 ? 9.434 12.874 16.813 1.00 58.50 112 GLY A CA 1
ATOM 883 C C . GLY A 1 112 ? 9.501 11.883 15.649 1.00 58.50 112 GLY A C 1
ATOM 884 O O . GLY A 1 112 ? 10.532 11.237 15.476 1.00 58.50 112 GLY A O 1
ATOM 885 N N . PHE A 1 113 ? 8.451 11.786 14.828 1.00 60.66 113 PHE A N 1
ATOM 886 C CA . PHE A 1 113 ? 8.498 10.976 13.617 1.00 60.66 113 PHE A CA 1
ATOM 887 C C . PHE A 1 113 ? 9.539 11.529 12.621 1.00 60.66 113 PHE A C 1
ATOM 889 O O . PHE A 1 113 ? 9.702 12.741 12.451 1.00 60.66 113 PHE A O 1
ATOM 896 N N . VAL A 1 114 ? 10.315 10.613 12.044 1.00 53.84 114 VAL A N 1
ATOM 897 C CA . VAL A 1 114 ? 11.629 10.855 11.435 1.00 53.84 114 VAL A CA 1
ATOM 898 C C . VAL A 1 114 ? 11.545 11.815 10.239 1.00 53.84 114 VAL A C 1
ATOM 900 O O . VAL A 1 114 ? 10.923 11.507 9.226 1.00 53.84 114 VAL A O 1
ATOM 903 N N . ARG A 1 115 ? 12.234 12.963 10.342 1.00 54.84 115 ARG A N 1
ATOM 904 C CA . ARG A 1 115 ? 12.328 14.012 9.302 1.00 54.84 115 ARG A CA 1
ATOM 905 C C . ARG A 1 115 ? 13.232 13.664 8.110 1.00 54.84 115 ARG A C 1
ATOM 907 O O . ARG A 1 115 ? 13.312 14.457 7.181 1.00 54.84 115 ARG A O 1
ATOM 914 N N . SER A 1 116 ? 13.959 12.545 8.143 1.00 62.59 116 SER A N 1
ATOM 915 C CA . SER A 1 116 ? 14.963 12.216 7.116 1.00 62.59 116 SER A CA 1
ATOM 916 C C . SER A 1 116 ? 14.375 11.652 5.818 1.00 62.59 116 SER A C 1
ATOM 918 O O . SER A 1 116 ? 15.125 11.428 4.875 1.00 62.59 116 SER A O 1
ATOM 920 N N . PHE A 1 117 ? 13.064 11.411 5.767 1.00 69.06 117 PHE A N 1
ATOM 921 C CA . PHE A 1 117 ? 12.350 10.955 4.578 1.00 69.06 117 PHE A CA 1
ATOM 922 C C . PHE A 1 117 ? 11.047 11.754 4.434 1.00 69.06 117 PHE A C 1
ATOM 924 O O . PHE A 1 117 ? 10.330 11.938 5.421 1.00 69.06 117 PHE A O 1
ATOM 931 N N . ASP A 1 118 ? 10.739 12.255 3.232 1.00 77.75 118 ASP A N 1
ATOM 932 C CA . ASP A 1 118 ? 9.506 13.017 2.988 1.00 77.75 118 ASP A CA 1
ATOM 933 C C . ASP A 1 118 ? 8.318 12.070 2.759 1.00 77.75 118 ASP A C 1
ATOM 935 O O . ASP A 1 118 ? 7.880 11.785 1.643 1.00 77.75 118 ASP A O 1
ATOM 939 N N . TRP A 1 119 ? 7.777 11.566 3.867 1.00 75.88 119 TRP A N 1
ATOM 940 C CA . TRP A 1 119 ? 6.621 10.669 3.870 1.00 75.88 119 TRP A CA 1
ATOM 941 C C . TRP A 1 119 ? 5.379 11.290 3.223 1.00 75.88 119 TRP A C 1
ATOM 943 O O . TRP A 1 119 ? 4.539 10.569 2.686 1.00 75.88 119 TRP A O 1
ATOM 953 N N . ARG A 1 120 ? 5.245 12.623 3.260 1.00 77.81 120 ARG A N 1
ATOM 954 C CA . ARG A 1 120 ? 4.096 13.313 2.662 1.00 77.81 120 ARG A CA 1
ATOM 955 C C . ARG A 1 120 ? 4.182 13.274 1.151 1.00 77.81 120 ARG A C 1
ATOM 957 O O . ARG A 1 120 ? 3.168 13.039 0.500 1.00 77.81 120 ARG A O 1
ATOM 964 N N . GLU A 1 121 ? 5.368 13.510 0.605 1.00 82.38 121 GLU A N 1
ATOM 965 C CA . GLU A 1 121 ? 5.608 13.392 -0.827 1.00 82.38 121 GLU A CA 1
ATOM 966 C C . GLU A 1 121 ? 5.401 11.954 -1.309 1.00 82.38 121 GLU A C 1
ATOM 968 O O . GLU A 1 121 ? 4.625 11.742 -2.241 1.00 82.38 121 GLU A O 1
ATOM 973 N N . ALA A 1 122 ? 5.980 10.968 -0.616 1.00 81.94 122 ALA A N 1
ATOM 974 C CA . ALA A 1 122 ? 5.829 9.555 -0.966 1.00 81.94 122 ALA A CA 1
ATOM 975 C C . ALA A 1 122 ? 4.357 9.111 -0.985 1.00 81.94 122 ALA A C 1
ATOM 977 O O . ALA A 1 122 ? 3.884 8.552 -1.976 1.00 81.94 122 ALA A O 1
ATOM 978 N N . ILE A 1 123 ? 3.599 9.407 0.077 1.00 84.44 123 ILE A N 1
ATOM 979 C CA . ILE A 1 123 ? 2.187 9.016 0.148 1.00 84.44 123 ILE A CA 1
ATOM 980 C C . ILE A 1 123 ? 1.340 9.794 -0.872 1.00 84.44 123 ILE A C 1
ATOM 982 O O . ILE A 1 123 ? 0.427 9.223 -1.470 1.00 84.44 123 ILE A O 1
ATOM 986 N N . ARG A 1 124 ? 1.642 11.073 -1.134 1.00 85.56 124 ARG A N 1
ATOM 987 C CA . ARG A 1 124 ? 0.966 11.836 -2.198 1.00 85.56 124 ARG A CA 1
ATOM 988 C C . ARG A 1 124 ? 1.203 11.203 -3.571 1.00 85.56 124 ARG A C 1
ATOM 990 O O . ARG A 1 124 ? 0.247 11.067 -4.332 1.00 85.56 124 ARG A O 1
ATOM 997 N N . GLY A 1 125 ? 2.435 10.780 -3.855 1.00 87.06 125 GLY A N 1
ATOM 998 C CA . GLY A 1 125 ? 2.785 10.059 -5.079 1.00 87.06 125 GLY A CA 1
ATOM 999 C C . GLY A 1 125 ? 2.012 8.747 -5.217 1.00 87.06 125 GLY A C 1
ATOM 1000 O O . GLY A 1 125 ? 1.401 8.504 -6.255 1.00 87.06 125 GLY A O 1
ATOM 1001 N N . LEU A 1 126 ? 1.942 7.951 -4.143 1.00 89.25 126 LEU A N 1
ATOM 1002 C CA . LEU A 1 126 ? 1.139 6.724 -4.104 1.00 89.25 126 LEU A CA 1
ATOM 1003 C C . LEU A 1 126 ? -0.343 6.998 -4.399 1.00 89.25 126 LEU A C 1
ATOM 1005 O O . LEU A 1 126 ? -0.933 6.299 -5.216 1.00 89.25 126 LEU A O 1
ATOM 1009 N N . LYS A 1 127 ? -0.943 8.027 -3.782 1.00 89.69 127 LYS A N 1
ATOM 1010 C CA . LYS A 1 127 ? -2.352 8.393 -4.018 1.00 89.69 127 LYS A CA 1
ATOM 1011 C C . LYS A 1 127 ? -2.613 8.753 -5.481 1.00 89.69 127 LYS A C 1
ATOM 1013 O O . LYS A 1 127 ? -3.560 8.220 -6.049 1.00 89.69 127 LYS A O 1
ATOM 1018 N N . SER A 1 128 ? -1.761 9.590 -6.086 1.00 89.50 128 SER A N 1
ATOM 1019 C CA . SER A 1 128 ? -1.858 9.923 -7.520 1.00 89.50 128 SER A CA 1
ATOM 1020 C C . SER A 1 128 ? -1.812 8.659 -8.371 1.00 89.50 128 SER A C 1
ATOM 1022 O O . SER A 1 128 ? -2.637 8.457 -9.258 1.00 89.50 128 SER A O 1
ATOM 1024 N N . ARG A 1 129 ? -0.891 7.747 -8.039 1.00 89.06 129 ARG A N 1
ATOM 1025 C CA . ARG A 1 129 ? -0.700 6.517 -8.799 1.00 89.06 129 ARG A CA 1
ATOM 1026 C C . ARG A 1 129 ? -1.881 5.550 -8.690 1.00 89.06 129 ARG A C 1
ATOM 1028 O O . ARG A 1 129 ? -2.238 4.927 -9.684 1.00 89.06 129 ARG A O 1
ATOM 1035 N N . LEU A 1 130 ? -2.519 5.447 -7.521 1.00 91.00 130 LEU A N 1
ATOM 1036 C CA . LEU A 1 130 ? -3.754 4.667 -7.352 1.00 91.00 130 LEU A CA 1
ATOM 1037 C C . LEU A 1 130 ? -4.875 5.185 -8.258 1.00 91.00 130 LEU A C 1
ATOM 1039 O O . LEU A 1 130 ? -5.600 4.387 -8.848 1.00 91.00 130 LEU A O 1
ATOM 1043 N N . GLU A 1 131 ? -5.017 6.508 -8.367 1.00 91.38 131 GLU A N 1
ATOM 1044 C CA . GLU A 1 131 ? -6.044 7.145 -9.198 1.00 91.38 131 GLU A CA 1
ATOM 1045 C C . GLU A 1 131 ? -5.780 6.924 -10.687 1.00 91.38 131 GLU A C 1
ATOM 1047 O O . GLU A 1 131 ? -6.680 6.489 -11.402 1.00 91.38 131 GLU A O 1
ATOM 1052 N N . GLU A 1 132 ? -4.539 7.130 -11.133 1.00 91.06 132 GLU A N 1
ATOM 1053 C CA . GLU A 1 132 ? -4.110 6.869 -12.514 1.00 91.06 132 GLU A CA 1
ATOM 1054 C C . GLU A 1 132 ? -4.381 5.425 -12.955 1.00 91.06 132 GLU A C 1
ATOM 1056 O O . GLU A 1 132 ? -4.727 5.179 -14.109 1.00 91.06 132 GLU A O 1
ATOM 1061 N N . LEU A 1 133 ? -4.217 4.467 -12.039 1.00 87.88 133 LEU A N 1
ATOM 1062 C CA . LEU A 1 133 ? -4.346 3.036 -12.314 1.00 87.88 133 LEU A CA 1
ATOM 1063 C C . LEU A 1 133 ? -5.741 2.474 -12.009 1.00 87.88 133 LEU A C 1
ATOM 1065 O O . LEU A 1 133 ? -5.976 1.285 -12.216 1.00 87.88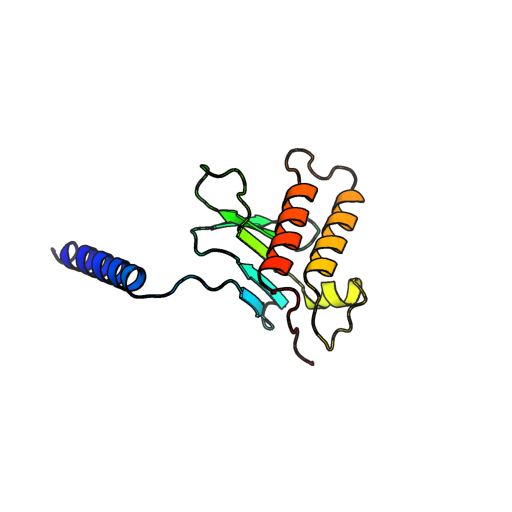 133 LEU A O 1
ATOM 1069 N N . GLY A 1 134 ? -6.661 3.289 -11.485 1.00 90.19 134 GLY A N 1
ATOM 1070 C CA . GLY A 1 134 ? -7.992 2.839 -11.067 1.00 90.19 134 GLY A CA 1
ATOM 1071 C C . GLY A 1 134 ? -7.999 1.891 -9.857 1.00 90.19 134 GLY A C 1
ATOM 1072 O O . GLY A 1 134 ? -9.041 1.328 -9.527 1.00 90.19 134 GLY A O 1
ATOM 1073 N N . LEU A 1 135 ? -6.873 1.736 -9.155 1.00 90.00 135 LEU A N 1
ATOM 1074 C CA . LEU A 1 135 ? -6.702 0.854 -7.993 1.00 90.00 135 LEU A CA 1
ATOM 1075 C C . LEU A 1 135 ? -7.136 1.550 -6.698 1.00 90.00 135 LEU A C 1
ATOM 1077 O O . LEU A 1 135 ? -6.385 1.637 -5.737 1.00 90.00 135 LEU A O 1
ATOM 1081 N N . THR A 1 136 ? -8.335 2.119 -6.668 1.00 88.94 136 THR A N 1
ATOM 1082 C CA . THR A 1 136 ? -8.758 2.976 -5.545 1.00 88.94 136 THR A CA 1
ATOM 1083 C C . THR A 1 136 ? -9.399 2.208 -4.394 1.00 88.94 136 THR A C 1
ATOM 1085 O O . THR A 1 136 ? -9.442 2.726 -3.281 1.00 88.94 136 THR A O 1
ATOM 1088 N N . HIS A 1 137 ? -9.862 0.982 -4.637 1.00 90.00 137 HIS A N 1
ATOM 1089 C CA . HIS A 1 137 ? -10.653 0.208 -3.687 1.00 90.00 137 HIS A CA 1
ATOM 1090 C C . HIS A 1 137 ? -10.184 -1.244 -3.612 1.00 90.00 137 HIS A C 1
ATOM 1092 O O . HIS A 1 137 ? -9.772 -1.820 -4.619 1.00 90.00 137 HIS A O 1
ATOM 1098 N N . VAL A 1 138 ? -10.291 -1.839 -2.424 1.00 87.88 138 VAL A N 1
ATOM 1099 C CA . VAL A 1 138 ? -10.057 -3.271 -2.202 1.00 87.88 138 VAL A CA 1
ATOM 1100 C C . VAL A 1 138 ? -11.199 -3.850 -1.384 1.00 87.88 138 VAL A C 1
ATOM 1102 O O . VAL A 1 138 ? -11.517 -3.338 -0.311 1.00 87.88 138 VAL A O 1
ATOM 1105 N N . ASP A 1 139 ? -11.796 -4.934 -1.872 1.00 86.81 139 ASP A N 1
ATOM 1106 C CA . ASP A 1 139 ? -12.815 -5.669 -1.130 1.00 86.81 139 ASP A CA 1
ATOM 1107 C C . ASP A 1 139 ? -12.180 -6.472 0.017 1.00 86.81 139 ASP A C 1
ATOM 1109 O O . ASP A 1 139 ? -11.235 -7.236 -0.184 1.00 86.81 139 ASP A O 1
ATOM 1113 N N . LEU A 1 140 ? -12.703 -6.285 1.230 1.00 82.88 140 LEU A N 1
ATOM 1114 C CA . LEU A 1 140 ? -12.255 -6.989 2.435 1.00 82.88 140 LEU A CA 1
ATOM 1115 C C . LEU A 1 140 ? -13.052 -8.279 2.703 1.00 82.88 140 LEU A C 1
ATOM 1117 O O . LEU A 1 140 ? -12.734 -9.013 3.648 1.00 82.88 140 LEU A O 1
ATOM 1121 N N . GLY A 1 141 ? -14.071 -8.546 1.877 1.00 72.88 141 GLY A N 1
ATOM 1122 C CA . GLY A 1 141 ? -15.013 -9.647 2.018 1.00 72.88 141 GLY A CA 1
ATOM 1123 C C . GLY A 1 141 ? -15.992 -9.445 3.178 1.00 72.88 141 GLY A C 1
ATOM 1124 O O . GLY A 1 141 ? -15.651 -8.906 4.234 1.00 72.88 141 GLY A O 1
ATOM 1125 N N . SER A 1 142 ? -17.227 -9.915 3.006 1.00 62.75 142 SER A N 1
ATOM 1126 C CA . SER A 1 142 ? -18.179 -10.052 4.111 1.00 62.75 142 SER A CA 1
ATOM 1127 C C . SER A 1 142 ? -17.706 -11.146 5.076 1.00 62.75 142 SER A C 1
ATOM 1129 O O . SER A 1 142 ? -17.281 -12.213 4.628 1.00 62.75 142 SER A O 1
ATOM 1131 N N . ARG A 1 143 ? -17.757 -10.873 6.387 1.00 54.81 143 ARG A N 1
ATOM 1132 C CA . ARG A 1 143 ? -17.564 -11.900 7.427 1.00 54.81 143 ARG A CA 1
ATOM 1133 C C . ARG A 1 143 ? -18.650 -12.966 7.366 1.00 54.81 143 ARG A C 1
ATOM 1135 O O . ARG A 1 143 ? -19.806 -12.594 7.072 1.00 54.81 143 ARG A O 1
#

Radius of gyration: 18.55 Å; chains: 1; bounding box: 49×49×42 Å

Foldseek 3Di:
DDDPPVVVVVVVVVVVCDVVPDDQDAWDWAADLVQRKIWTFQHDADWDWDDDPPQQKIFIFHPDPPDPQGTGIIMHGNNLVLCVVLVHPSAWKDFVLSSLVVVVVVLVPDPPRDPPDDSVVNSVVVNVSCVVNVVGIYTNHGD

pLDDT: mean 75.69, std 13.24, range [46.12, 93.12]